Protein AF-A0A2U9IDM3-F1 (afdb_monomer_lite)

Foldseek 3Di:
DQDPVNVVVVVVVVVLVVVLVVQCPDPDLVSPLVSLVVLLVVLVVCLVVDDPVVNVVSVVSNVVSVVSNVVSVVVVVVVVVVVVVVVVVVVVVVVVVVVVVVVVD

Radius of gyration: 24.59 Å; chains: 1; bounding box: 56×17×78 Å

Organism: NCBI:txid41673

pLDDT: mean 91.15, std 12.1, range [39.53, 98.62]

Secondary structure (DSSP, 8-state):
---HHHHHHHHHHHHHHHHHHHHHTSS-HHHHHHHHHHHHHHHHHHGGGS-HHHHHHHHHHHHHHHHHHHHHHHHHHHHHHHHHHHHHHHHHHHHHHHHHHTTT-

Structure (mmCIF, N/CA/C/O backbone):
data_AF-A0A2U9IDM3-F1
#
_entry.id   AF-A0A2U9IDM3-F1
#
loop_
_atom_site.group_PDB
_atom_site.id
_atom_site.type_symbol
_atom_site.label_atom_id
_atom_site.label_alt_id
_atom_site.label_comp_id
_atom_site.label_asym_id
_atom_site.label_entity_id
_atom_site.label_seq_id
_atom_site.pdbx_PDB_ins_code
_atom_site.Cartn_x
_atom_site.Cartn_y
_atom_site.Cartn_z
_atom_site.occupancy
_atom_site.B_iso_or_equiv
_atom_site.auth_seq_id
_atom_site.auth_comp_id
_atom_site.auth_asym_id
_atom_site.auth_atom_id
_atom_site.pdbx_PDB_model_num
ATOM 1 N N . MET A 1 1 ? 18.864 2.064 -35.956 1.00 39.53 1 MET A N 1
ATOM 2 C CA . MET A 1 1 ? 17.662 1.864 -36.792 1.00 39.53 1 MET A CA 1
ATOM 3 C C . MET A 1 1 ? 16.554 1.459 -35.835 1.00 39.53 1 MET A C 1
ATOM 5 O O . MET A 1 1 ? 16.707 0.434 -35.191 1.00 39.53 1 MET A O 1
ATOM 9 N N . ILE A 1 2 ? 15.555 2.316 -35.620 1.00 47.22 2 ILE A N 1
ATOM 10 C CA . ILE A 1 2 ? 14.435 2.034 -34.706 1.00 47.22 2 ILE A CA 1
ATOM 11 C C . ILE A 1 2 ? 13.541 1.003 -35.401 1.00 47.22 2 ILE A C 1
ATOM 13 O O . ILE A 1 2 ? 13.133 1.240 -36.539 1.00 47.22 2 ILE A O 1
ATOM 17 N N . THR A 1 3 ? 13.281 -0.144 -34.774 1.00 57.16 3 THR A N 1
ATOM 18 C CA . THR A 1 3 ? 12.421 -1.178 -35.366 1.00 57.16 3 THR A CA 1
ATOM 19 C C . THR A 1 3 ? 10.952 -0.936 -35.012 1.00 57.16 3 THR A C 1
ATOM 21 O O . THR A 1 3 ? 10.639 -0.293 -34.012 1.00 57.16 3 THR A O 1
ATOM 24 N N . LEU A 1 4 ? 10.017 -1.455 -35.818 1.00 45.59 4 LEU A N 1
ATOM 25 C CA . LEU A 1 4 ? 8.577 -1.379 -35.527 1.00 45.59 4 LEU A CA 1
ATOM 26 C C . LEU A 1 4 ? 8.242 -1.988 -34.151 1.00 45.59 4 LEU A C 1
ATOM 28 O O . LEU A 1 4 ? 7.392 -1.458 -33.442 1.00 45.59 4 LEU A O 1
ATOM 32 N N . ASN A 1 5 ? 8.966 -3.038 -33.742 1.00 61.28 5 ASN A N 1
ATOM 33 C CA . ASN A 1 5 ? 8.863 -3.621 -32.402 1.00 61.28 5 ASN A CA 1
ATOM 34 C C . ASN A 1 5 ? 9.248 -2.629 -31.298 1.00 61.28 5 ASN A C 1
ATOM 36 O O . ASN A 1 5 ? 8.580 -2.591 -30.269 1.00 61.28 5 ASN A O 1
ATOM 40 N N . ASP A 1 6 ? 10.276 -1.804 -31.511 1.00 61.56 6 ASP A N 1
ATOM 41 C CA . ASP A 1 6 ? 10.679 -0.774 -30.547 1.00 61.56 6 ASP A CA 1
ATOM 42 C C . ASP A 1 6 ? 9.616 0.327 -30.438 1.00 61.56 6 ASP A C 1
ATOM 44 O O . ASP A 1 6 ? 9.293 0.769 -29.339 1.00 61.56 6 ASP A O 1
ATOM 48 N N . ILE A 1 7 ? 9.018 0.734 -31.565 1.00 58.16 7 ILE A N 1
ATOM 49 C CA . ILE A 1 7 ? 7.933 1.732 -31.596 1.00 58.16 7 ILE A CA 1
ATOM 50 C C . ILE A 1 7 ? 6.694 1.204 -30.863 1.00 58.16 7 ILE A C 1
ATOM 52 O O . ILE A 1 7 ? 6.119 1.913 -30.034 1.00 58.16 7 ILE A O 1
ATOM 56 N N . ILE A 1 8 ? 6.314 -0.050 -31.126 1.00 58.25 8 ILE A N 1
ATOM 57 C CA . ILE A 1 8 ? 5.205 -0.723 -30.445 1.00 58.25 8 ILE A CA 1
ATOM 58 C C . ILE A 1 8 ? 5.497 -0.813 -28.937 1.00 58.25 8 ILE A C 1
ATOM 60 O O . ILE A 1 8 ? 4.653 -0.407 -28.140 1.00 58.25 8 ILE A O 1
ATOM 64 N N . ASN A 1 9 ? 6.711 -1.199 -28.527 1.00 74.38 9 ASN A N 1
ATOM 65 C CA . ASN A 1 9 ? 7.109 -1.231 -27.113 1.00 74.38 9 ASN A CA 1
ATOM 66 C C . ASN A 1 9 ? 7.019 0.143 -26.437 1.00 74.38 9 ASN A C 1
ATOM 68 O O . ASN A 1 9 ? 6.472 0.262 -25.343 1.00 74.38 9 ASN A O 1
ATOM 72 N N . VAL A 1 10 ? 7.516 1.199 -27.085 1.00 83.94 10 VAL A N 1
ATOM 73 C CA . VAL A 1 10 ? 7.486 2.556 -26.520 1.00 83.94 10 VAL A CA 1
ATOM 74 C C . VAL A 1 10 ? 6.050 3.060 -26.364 1.00 83.94 10 VAL A C 1
ATOM 76 O O . VAL A 1 10 ? 5.732 3.674 -25.345 1.00 83.94 10 VAL A O 1
ATOM 79 N N . SER A 1 11 ? 5.171 2.785 -27.334 1.00 84.56 11 SER A N 1
ATOM 80 C CA . SER A 1 11 ? 3.756 3.168 -27.244 1.00 84.56 11 SER A CA 1
ATOM 81 C C . SER A 1 11 ? 3.030 2.462 -26.095 1.00 84.56 11 SER A C 1
ATOM 83 O O . SER A 1 11 ? 2.345 3.125 -25.320 1.00 84.56 11 SER A O 1
ATOM 85 N N . ILE A 1 12 ? 3.276 1.161 -25.905 1.00 87.31 12 ILE A N 1
ATOM 86 C CA . ILE A 1 12 ? 2.697 0.367 -24.812 1.00 87.31 12 ILE A CA 1
ATOM 87 C C . ILE A 1 12 ? 3.193 0.871 -23.453 1.00 87.31 12 ILE A C 1
ATOM 89 O O . ILE A 1 12 ? 2.408 1.027 -22.517 1.00 87.31 12 ILE A O 1
ATOM 93 N N . VAL A 1 13 ? 4.496 1.155 -23.334 1.00 90.44 13 VAL A N 1
ATOM 94 C CA . VAL A 1 13 ? 5.070 1.701 -22.097 1.00 90.44 13 VAL A CA 1
ATOM 95 C C . VAL A 1 13 ? 4.436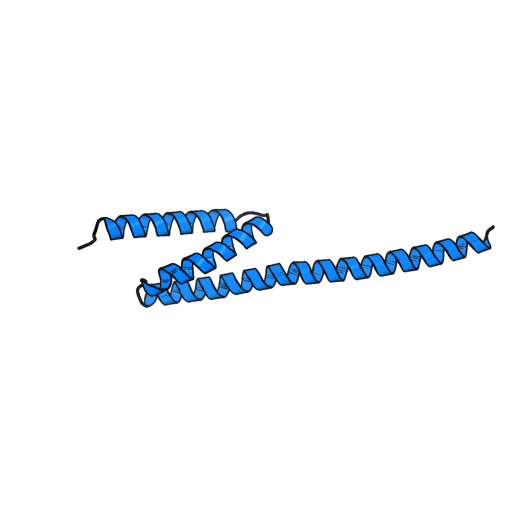 3.048 -21.770 1.00 90.44 13 VAL A C 1
ATOM 97 O O . VAL A 1 13 ? 4.033 3.267 -20.629 1.00 90.44 13 VAL A O 1
ATOM 100 N N . ARG A 1 14 ? 4.299 3.936 -22.760 1.00 93.38 14 ARG A N 1
ATOM 101 C CA . ARG A 1 14 ? 3.656 5.241 -22.574 1.00 93.38 14 ARG A CA 1
ATOM 102 C C . ARG A 1 14 ? 2.209 5.097 -22.108 1.00 93.38 14 ARG A C 1
ATOM 104 O O . ARG A 1 14 ? 1.858 5.691 -21.094 1.00 93.38 14 ARG A O 1
ATOM 111 N N . GLU A 1 15 ? 1.410 4.284 -22.791 1.00 94.38 15 GLU A N 1
ATOM 112 C CA . GLU A 1 15 ? 0.003 4.057 -22.440 1.00 94.38 15 GLU A CA 1
ATOM 113 C C . GLU A 1 15 ? -0.142 3.525 -21.006 1.00 94.38 15 GLU A C 1
ATOM 115 O O . GLU A 1 15 ? -0.982 3.994 -20.236 1.00 94.38 15 GLU A O 1
ATOM 120 N N . LYS A 1 16 ? 0.733 2.598 -20.594 1.00 94.19 16 LYS A N 1
ATOM 121 C CA . LYS A 1 16 ? 0.778 2.105 -19.212 1.00 94.19 16 LYS A CA 1
ATOM 122 C C . LYS A 1 16 ? 1.090 3.213 -18.210 1.00 94.19 16 LYS A C 1
ATOM 124 O O . LYS A 1 16 ? 0.429 3.300 -17.177 1.00 94.19 16 LYS A O 1
ATOM 129 N N . TYR A 1 17 ? 2.061 4.071 -18.505 1.00 94.69 17 TYR A N 1
ATOM 130 C CA . TYR A 1 17 ? 2.394 5.203 -17.642 1.00 94.69 17 TYR A CA 1
ATOM 131 C C . TYR A 1 17 ? 1.250 6.216 -17.528 1.00 94.69 17 TYR A C 1
ATOM 133 O O . TYR A 1 17 ? 0.926 6.627 -16.415 1.00 94.69 17 TYR A O 1
ATOM 141 N N . GLU A 1 18 ? 0.597 6.559 -18.638 1.00 96.00 18 GLU A N 1
ATOM 142 C CA . GLU A 1 18 ? -0.582 7.434 -18.652 1.00 96.00 18 GLU A CA 1
ATOM 143 C C . GLU A 1 18 ? -1.744 6.822 -17.856 1.00 96.00 18 GLU A C 1
ATOM 145 O O . GLU A 1 18 ? -2.407 7.505 -17.069 1.00 96.00 18 GLU A O 1
ATOM 150 N N . PHE A 1 19 ? -1.957 5.509 -17.985 1.00 95.81 19 PHE A N 1
ATOM 151 C CA . PHE A 1 19 ? -2.916 4.779 -17.163 1.00 95.81 19 PHE A CA 1
ATOM 152 C C . PHE A 1 19 ? -2.596 4.930 -15.669 1.00 95.81 19 PHE A C 1
ATOM 154 O O . PHE A 1 19 ? -3.468 5.341 -14.900 1.00 95.81 19 PHE A O 1
ATOM 161 N N . TYR A 1 20 ? -1.359 4.654 -15.241 1.00 96.38 20 TYR A N 1
ATOM 162 C CA . TYR A 1 20 ? -0.980 4.778 -13.830 1.00 96.38 20 TYR A CA 1
ATOM 163 C C . TYR A 1 20 ? -1.107 6.212 -13.317 1.00 96.38 20 TYR A C 1
ATOM 165 O O . TYR A 1 20 ? -1.592 6.416 -12.205 1.00 96.38 20 TYR A O 1
ATOM 173 N N . GLU A 1 21 ? -0.731 7.206 -14.120 1.00 95.50 21 GLU A N 1
ATOM 174 C CA . GLU A 1 21 ? -0.873 8.616 -13.766 1.00 95.50 21 GLU A CA 1
ATOM 175 C C . GLU A 1 21 ? -2.337 8.977 -13.474 1.00 95.50 21 GLU A C 1
ATOM 177 O O . GLU A 1 21 ? -2.635 9.611 -12.456 1.00 95.50 21 GLU A O 1
ATOM 182 N N . ASN A 1 22 ? -3.262 8.515 -14.317 1.00 95.06 22 ASN A N 1
ATOM 183 C CA . ASN A 1 22 ? -4.694 8.721 -14.118 1.00 95.06 22 ASN A CA 1
ATOM 184 C C . ASN A 1 22 ? -5.214 8.011 -12.859 1.00 95.06 22 ASN A C 1
ATOM 186 O O . ASN A 1 22 ? -5.980 8.598 -12.092 1.00 95.06 22 ASN A O 1
ATOM 190 N N . GLN A 1 23 ? -4.773 6.777 -12.597 1.00 94.56 23 GLN A N 1
ATOM 191 C CA . GLN A 1 23 ? -5.208 6.023 -11.416 1.00 94.56 23 GLN A CA 1
ATOM 192 C C . GLN A 1 23 ? -4.665 6.596 -10.097 1.00 94.56 23 GLN A C 1
ATOM 194 O O . GLN A 1 23 ? -5.354 6.573 -9.080 1.00 94.56 23 GLN A O 1
ATOM 199 N N . ILE A 1 24 ? -3.441 7.130 -10.079 1.00 93.19 24 ILE A N 1
ATOM 200 C CA . ILE A 1 24 ? -2.829 7.678 -8.854 1.00 93.19 24 ILE A CA 1
ATOM 201 C C . ILE A 1 24 ? -3.473 9.015 -8.453 1.00 93.19 24 ILE A C 1
ATOM 203 O O . ILE A 1 24 ? -3.490 9.361 -7.273 1.00 93.19 24 ILE A O 1
ATOM 207 N N . LYS A 1 25 ? -4.058 9.746 -9.409 1.00 92.44 25 LYS A N 1
ATOM 208 C CA . LYS A 1 25 ? -4.821 10.982 -9.157 1.00 92.44 25 LYS A CA 1
ATOM 209 C C . LYS A 1 25 ? -6.212 10.732 -8.550 1.00 92.44 25 LYS A C 1
ATOM 211 O O . LYS A 1 25 ? -6.887 11.689 -8.167 1.00 92.44 25 LYS A O 1
ATOM 216 N N . HIS A 1 26 ? -6.664 9.481 -8.454 1.00 90.38 26 HIS A N 1
ATOM 217 C CA . HIS A 1 26 ? -7.968 9.155 -7.876 1.00 90.38 26 HIS A CA 1
ATOM 218 C C . HIS A 1 26 ? -8.010 9.424 -6.364 1.00 90.38 26 HIS A C 1
ATOM 220 O O . HIS A 1 26 ? -7.013 9.295 -5.665 1.00 90.38 26 HIS A O 1
ATOM 226 N N . LYS A 1 27 ? -9.189 9.752 -5.818 1.00 84.94 27 LYS A N 1
ATOM 227 C CA . LYS A 1 27 ? -9.361 9.942 -4.360 1.00 84.94 27 LYS A CA 1
ATOM 228 C C . LYS A 1 27 ? -9.452 8.627 -3.580 1.00 84.94 27 LYS A C 1
ATOM 230 O O . LYS A 1 27 ? -9.268 8.623 -2.363 1.00 84.94 27 LYS A O 1
ATOM 235 N N . ASP A 1 28 ? -9.779 7.528 -4.259 1.00 93.88 28 ASP A N 1
ATOM 236 C CA . ASP A 1 28 ? -9.955 6.232 -3.613 1.00 93.88 28 ASP A CA 1
ATOM 237 C C . ASP A 1 28 ? -8.612 5.531 -3.380 1.00 93.88 28 ASP A C 1
ATOM 239 O O . ASP A 1 28 ? -7.829 5.298 -4.300 1.00 93.88 28 ASP A O 1
ATOM 243 N N . VAL A 1 29 ? -8.357 5.158 -2.126 1.00 93.12 29 VAL A N 1
ATOM 244 C CA . VAL A 1 29 ? -7.072 4.575 -1.724 1.00 93.12 29 VAL A CA 1
ATOM 245 C C . VAL A 1 29 ? -6.927 3.125 -2.184 1.00 93.12 29 VAL A C 1
ATOM 247 O O . VAL A 1 29 ? -5.799 2.674 -2.364 1.00 93.12 29 VAL A O 1
ATOM 250 N N . SER A 1 30 ? -8.025 2.397 -2.404 1.00 92.69 30 SER A N 1
ATOM 251 C CA . SER A 1 30 ? -7.975 1.029 -2.936 1.00 92.69 30 SER A CA 1
ATOM 252 C C . SER A 1 30 ? -7.561 1.027 -4.409 1.00 92.69 30 SER A C 1
ATOM 254 O O . SER A 1 30 ? -6.687 0.251 -4.813 1.00 92.69 30 SER A O 1
ATOM 256 N N . THR A 1 31 ? -8.111 1.962 -5.187 1.00 94.44 31 THR A N 1
ATOM 257 C CA . THR A 1 31 ? -7.713 2.236 -6.572 1.00 94.44 31 THR A CA 1
ATOM 258 C C . THR A 1 31 ? -6.241 2.631 -6.648 1.00 94.44 31 THR A C 1
ATOM 260 O O . THR A 1 31 ? -5.474 1.974 -7.354 1.00 94.44 31 THR A O 1
ATOM 263 N N . ILE A 1 32 ? -5.809 3.624 -5.856 1.00 95.56 32 ILE A N 1
ATOM 264 C CA . ILE A 1 32 ? -4.397 4.040 -5.811 1.00 95.56 32 ILE A CA 1
ATOM 265 C C . ILE A 1 32 ? -3.500 2.853 -5.435 1.00 95.56 32 ILE A C 1
ATOM 267 O O . ILE A 1 32 ? -2.484 2.612 -6.082 1.00 95.56 32 ILE A O 1
ATOM 271 N N . TYR A 1 33 ? -3.865 2.085 -4.404 1.00 95.94 33 TYR A N 1
ATOM 272 C CA . TYR A 1 33 ? -3.087 0.930 -3.954 1.00 95.94 33 TYR A CA 1
ATOM 273 C C . TYR A 1 33 ? -2.883 -0.100 -5.066 1.00 95.94 33 TYR A C 1
ATOM 275 O O . TYR A 1 33 ? -1.765 -0.576 -5.275 1.00 95.94 33 TYR A O 1
ATOM 283 N N . SER A 1 34 ? -3.960 -0.432 -5.776 1.00 95.75 34 SER A N 1
ATOM 284 C CA . SER A 1 34 ? -3.940 -1.419 -6.855 1.00 95.75 34 SER A CA 1
ATOM 285 C C . SER A 1 34 ? -3.074 -0.943 -8.020 1.00 95.75 34 SER A C 1
ATOM 287 O O . SER A 1 34 ? -2.214 -1.692 -8.478 1.00 95.75 34 SER A O 1
ATOM 289 N N . ALA A 1 35 ? -3.216 0.324 -8.420 1.00 97.00 35 ALA A N 1
ATOM 290 C CA . ALA A 1 35 ? -2.410 0.926 -9.478 1.00 97.00 35 ALA A CA 1
ATOM 291 C C . ALA A 1 35 ? -0.917 0.991 -9.124 1.00 97.00 35 ALA A C 1
ATOM 293 O O . ALA A 1 35 ? -0.075 0.618 -9.932 1.00 97.00 35 ALA A O 1
ATOM 294 N N . ILE A 1 36 ? -0.573 1.393 -7.896 1.00 97.44 36 ILE A N 1
ATOM 295 C CA . ILE A 1 36 ? 0.821 1.439 -7.433 1.00 97.44 36 ILE A CA 1
ATOM 296 C C . ILE A 1 36 ? 1.428 0.031 -7.364 1.00 97.44 36 ILE A C 1
ATOM 298 O O . ILE A 1 36 ? 2.601 -0.154 -7.687 1.00 97.44 36 ILE A O 1
ATOM 302 N N . LYS A 1 37 ? 0.650 -0.978 -6.950 1.00 97.31 37 LYS A N 1
ATOM 303 C CA . LYS A 1 37 ? 1.108 -2.373 -6.928 1.00 97.31 37 LYS A CA 1
ATOM 304 C C . LYS A 1 37 ? 1.403 -2.886 -8.337 1.00 97.31 37 LYS A C 1
ATOM 306 O O . LYS A 1 37 ? 2.432 -3.531 -8.522 1.00 97.31 37 LYS A O 1
ATOM 311 N N . ASP A 1 38 ? 0.528 -2.589 -9.294 1.00 97.25 38 ASP A N 1
ATOM 312 C CA . ASP A 1 38 ? 0.717 -2.962 -10.697 1.00 97.25 38 ASP A CA 1
ATOM 313 C C . ASP A 1 38 ? 1.923 -2.236 -11.315 1.00 97.25 38 ASP A C 1
ATOM 315 O O . ASP A 1 38 ? 2.795 -2.881 -11.890 1.00 97.25 38 ASP A O 1
ATOM 319 N N . LEU A 1 39 ? 2.072 -0.930 -11.056 1.00 96.88 39 LEU A N 1
ATOM 320 C CA . LEU A 1 39 ? 3.238 -0.141 -11.470 1.00 96.88 39 LEU A CA 1
ATOM 321 C C . LEU A 1 39 ? 4.561 -0.744 -10.969 1.00 96.88 39 LEU A C 1
ATOM 323 O O . LEU A 1 39 ? 5.532 -0.809 -11.716 1.00 96.88 39 LEU A O 1
ATOM 327 N N . VAL A 1 40 ? 4.627 -1.216 -9.717 1.00 97.25 40 VAL A N 1
ATOM 328 C CA . VAL A 1 40 ? 5.837 -1.881 -9.193 1.00 97.25 40 VAL A CA 1
ATOM 329 C C . VAL A 1 40 ? 6.168 -3.151 -9.975 1.00 97.25 40 VAL A C 1
ATOM 331 O O . VAL A 1 40 ? 7.347 -3.418 -10.2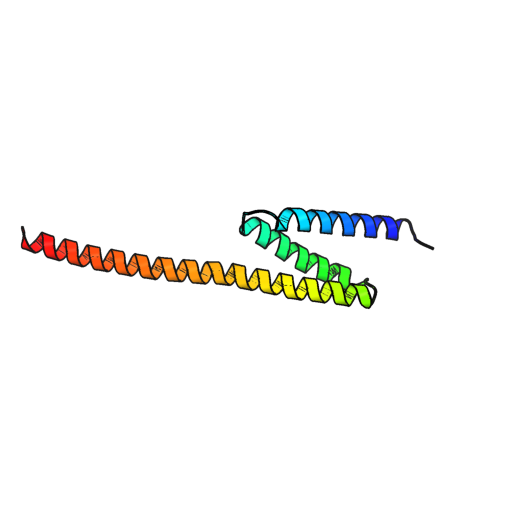11 1.00 97.25 40 VAL A O 1
ATOM 334 N N . SER A 1 41 ? 5.165 -3.952 -10.339 1.00 96.00 41 SER A N 1
ATOM 335 C CA . SER A 1 41 ? 5.369 -5.152 -11.159 1.00 96.00 41 SER A CA 1
ATOM 336 C C . SER A 1 41 ? 5.865 -4.771 -12.551 1.00 96.00 41 SER A C 1
ATOM 338 O O . SER A 1 41 ? 6.909 -5.259 -12.973 1.00 96.00 41 SER A O 1
ATOM 340 N N . PHE A 1 42 ? 5.204 -3.805 -13.187 1.00 94.88 42 PHE A N 1
ATOM 341 C CA . PHE A 1 42 ? 5.569 -3.309 -14.508 1.00 94.88 42 PHE A CA 1
ATOM 342 C C . PHE A 1 42 ? 7.005 -2.769 -14.557 1.00 94.88 42 PHE A C 1
ATOM 344 O O . PHE A 1 42 ? 7.796 -3.176 -15.405 1.00 94.88 42 PHE A O 1
ATOM 351 N N . ILE A 1 43 ? 7.403 -1.932 -13.591 1.00 94.62 43 ILE A N 1
ATOM 352 C CA . ILE A 1 43 ? 8.778 -1.418 -13.493 1.00 94.62 43 ILE A CA 1
ATOM 353 C C . ILE A 1 43 ? 9.797 -2.562 -13.404 1.00 94.62 43 ILE A C 1
ATOM 355 O O . ILE A 1 43 ? 10.865 -2.494 -14.014 1.00 94.62 43 ILE A O 1
ATOM 359 N N . LYS A 1 44 ? 9.496 -3.624 -12.645 1.00 91.94 44 LYS A N 1
ATOM 360 C CA . LYS A 1 44 ? 10.405 -4.772 -12.520 1.00 91.94 44 LYS A CA 1
ATOM 361 C C . LYS A 1 44 ? 10.578 -5.529 -13.830 1.00 91.94 44 LYS A C 1
ATOM 363 O O . LYS A 1 44 ? 11.671 -6.045 -14.047 1.00 91.94 44 LYS A O 1
ATOM 368 N N . GLU A 1 45 ? 9.540 -5.590 -14.656 1.00 90.62 45 GLU A N 1
ATOM 369 C CA . GLU A 1 45 ? 9.574 -6.233 -15.970 1.00 90.62 45 GLU A CA 1
ATOM 370 C C . GLU A 1 45 ? 10.415 -5.421 -16.959 1.00 90.62 45 GLU A C 1
ATOM 372 O O . GLU A 1 45 ? 11.269 -5.983 -17.641 1.00 90.62 45 GLU A O 1
ATOM 377 N N . ILE A 1 46 ? 10.247 -4.094 -16.993 1.00 89.88 46 ILE A N 1
ATOM 378 C CA . ILE A 1 46 ? 10.891 -3.257 -18.018 1.00 89.88 46 ILE A CA 1
ATOM 379 C C . ILE A 1 46 ? 12.312 -2.802 -17.661 1.00 89.88 46 ILE A C 1
ATOM 381 O O . ILE A 1 46 ? 13.110 -2.526 -18.556 1.00 89.88 46 ILE A O 1
ATOM 385 N N . LYS A 1 47 ? 12.678 -2.738 -16.372 1.00 85.00 47 LYS A N 1
ATOM 386 C CA . LYS A 1 47 ? 13.975 -2.170 -15.949 1.00 85.00 47 LYS A CA 1
ATOM 387 C C . LYS A 1 47 ? 15.200 -2.916 -16.478 1.00 85.00 47 LYS A C 1
ATOM 389 O O . LYS A 1 47 ? 16.266 -2.317 -16.548 1.00 85.00 47 LYS A O 1
ATOM 394 N N . GLY A 1 48 ? 15.065 -4.201 -16.818 1.00 83.56 48 GLY A N 1
ATOM 395 C CA . GLY A 1 48 ? 16.150 -5.005 -17.392 1.00 83.56 48 GLY A CA 1
ATOM 396 C C . GLY A 1 48 ? 16.494 -4.638 -18.838 1.00 83.56 48 GLY A C 1
ATOM 397 O O . GLY A 1 48 ? 17.574 -4.975 -19.306 1.00 83.56 48 GLY A O 1
ATOM 398 N N . TYR A 1 49 ? 15.595 -3.923 -19.516 1.00 85.56 49 TYR A N 1
ATOM 399 C CA . TYR A 1 49 ? 15.729 -3.512 -20.915 1.00 85.56 49 TYR A CA 1
ATOM 400 C C . TYR A 1 49 ? 16.015 -2.008 -21.062 1.00 85.56 49 TYR A C 1
ATOM 402 O O . TYR A 1 49 ? 16.150 -1.504 -22.173 1.00 85.56 49 TYR A O 1
ATOM 410 N N . ALA A 1 50 ? 16.076 -1.279 -19.945 1.00 85.06 50 ALA A N 1
ATOM 411 C CA . ALA A 1 50 ? 16.265 0.164 -19.916 1.00 85.06 50 ALA A CA 1
ATOM 412 C C . ALA A 1 50 ? 17.749 0.552 -20.030 1.00 85.06 50 ALA A C 1
ATOM 414 O O . ALA A 1 50 ? 18.630 -0.164 -19.553 1.00 85.06 50 ALA A O 1
ATOM 415 N N . SER A 1 51 ? 18.019 1.731 -20.604 1.00 88.88 51 SER A N 1
ATOM 416 C CA . SER A 1 51 ? 19.336 2.370 -20.498 1.00 88.88 51 SER A CA 1
ATOM 417 C C . SER A 1 51 ? 19.691 2.639 -19.032 1.00 88.88 51 SER A C 1
ATOM 419 O O . SER A 1 51 ? 18.808 2.700 -18.176 1.00 88.88 51 SER A O 1
ATOM 421 N N . GLU A 1 52 ? 20.974 2.835 -18.728 1.00 88.06 52 GLU A N 1
ATOM 422 C CA . GLU A 1 52 ? 21.431 3.079 -17.353 1.00 88.06 52 GLU A CA 1
ATOM 423 C C . GLU A 1 52 ? 20.729 4.285 -16.703 1.00 88.06 52 GLU A C 1
ATOM 425 O O . GLU A 1 52 ? 20.230 4.185 -15.581 1.00 88.06 52 GLU A O 1
ATOM 430 N N . GLU A 1 53 ? 20.596 5.389 -17.441 1.00 90.50 53 GLU A N 1
ATOM 431 C CA . GLU A 1 53 ? 19.893 6.594 -16.989 1.00 90.50 53 GLU A CA 1
ATOM 432 C C . GLU A 1 53 ? 18.410 6.319 -16.689 1.00 90.50 53 GLU A C 1
ATOM 434 O O . GLU A 1 53 ? 17.904 6.659 -15.615 1.00 90.50 53 GLU A O 1
ATOM 439 N N . LEU A 1 54 ? 17.713 5.622 -17.592 1.00 89.62 54 LEU A N 1
ATOM 440 C CA . LEU A 1 54 ? 16.307 5.274 -17.398 1.00 89.62 54 LEU A CA 1
ATOM 441 C C . LEU A 1 54 ? 16.130 4.267 -16.252 1.00 89.62 54 LEU A C 1
ATOM 443 O O . LEU A 1 54 ? 15.183 4.367 -15.474 1.00 89.62 54 LEU A O 1
ATOM 447 N N . ALA A 1 55 ? 17.061 3.328 -16.091 1.00 89.00 55 ALA A N 1
ATOM 448 C CA . ALA A 1 55 ? 17.049 2.361 -15.003 1.00 89.00 55 ALA A CA 1
ATOM 449 C C . ALA A 1 55 ? 17.174 3.036 -13.627 1.00 89.00 55 ALA A C 1
ATOM 451 O O . ALA A 1 55 ? 16.558 2.569 -12.665 1.00 89.00 55 ALA A O 1
ATOM 452 N N . ILE A 1 56 ? 17.922 4.139 -13.512 1.00 94.25 56 ILE A N 1
ATOM 453 C CA . ILE A 1 56 ? 17.994 4.944 -12.280 1.00 94.25 56 ILE A CA 1
ATOM 454 C C . ILE A 1 56 ? 16.625 5.558 -11.966 1.00 94.25 56 ILE A C 1
ATOM 456 O O . ILE A 1 56 ? 16.127 5.409 -10.847 1.00 94.25 56 ILE A O 1
ATOM 460 N N . ILE A 1 57 ? 15.978 6.171 -12.960 1.00 95.44 57 ILE A N 1
ATOM 461 C CA . ILE A 1 57 ? 14.639 6.760 -12.811 1.00 95.44 57 ILE A CA 1
ATOM 462 C C . ILE A 1 57 ? 13.620 5.687 -12.392 1.00 95.44 57 ILE A C 1
ATOM 464 O O . ILE A 1 57 ? 12.854 5.882 -11.448 1.00 95.44 57 ILE A O 1
ATOM 468 N N . LEU A 1 58 ? 13.646 4.520 -13.040 1.00 94.94 58 LEU A N 1
ATOM 469 C CA . LEU A 1 58 ? 12.776 3.386 -12.721 1.00 94.94 58 LEU A CA 1
ATOM 470 C C . LEU A 1 58 ? 12.995 2.863 -11.293 1.00 94.94 58 LEU A C 1
ATOM 472 O O . LEU A 1 58 ? 12.028 2.580 -10.584 1.00 94.94 58 LEU A O 1
ATOM 476 N N . LYS A 1 59 ? 14.247 2.771 -10.829 1.00 95.56 59 LYS A N 1
ATOM 477 C CA . LYS A 1 59 ? 14.561 2.372 -9.445 1.00 95.56 59 LYS A CA 1
ATOM 478 C C . LYS A 1 59 ? 13.994 3.357 -8.427 1.00 95.56 59 LYS A C 1
ATOM 480 O O . LYS A 1 59 ? 13.457 2.932 -7.402 1.00 95.56 59 LYS A O 1
ATOM 485 N N . GLU A 1 60 ? 14.085 4.652 -8.706 1.00 97.62 60 GLU A N 1
ATOM 486 C CA . GLU A 1 60 ? 13.527 5.691 -7.842 1.00 97.62 60 GLU A CA 1
ATOM 487 C C . GLU A 1 60 ? 11.999 5.631 -7.778 1.00 97.62 60 GLU A C 1
ATOM 489 O O . GLU A 1 60 ? 11.419 5.668 -6.687 1.00 97.62 60 GLU A O 1
ATOM 494 N N . GLN A 1 61 ? 11.341 5.417 -8.918 1.00 97.12 61 GLN A N 1
ATOM 495 C CA . GLN A 1 61 ? 9.901 5.169 -8.957 1.00 97.12 61 GLN A CA 1
ATOM 496 C C . GLN A 1 61 ? 9.520 3.909 -8.164 1.00 97.12 61 GLN A C 1
ATOM 498 O O . GLN A 1 61 ? 8.612 3.961 -7.334 1.00 97.12 61 GLN A O 1
ATOM 503 N N . GLU A 1 62 ? 10.248 2.796 -8.336 1.00 97.44 62 GLU A N 1
ATOM 504 C CA . GLU A 1 62 ? 10.028 1.551 -7.582 1.00 97.44 62 GLU A CA 1
ATOM 505 C C . GLU A 1 62 ? 10.164 1.789 -6.065 1.00 97.44 62 GLU A C 1
ATOM 507 O O . GLU A 1 62 ? 9.354 1.297 -5.271 1.00 97.44 62 GLU A O 1
ATOM 512 N N . ARG A 1 63 ? 11.169 2.571 -5.646 1.00 98.12 63 ARG A N 1
ATOM 513 C CA . ARG A 1 63 ? 11.414 2.937 -4.243 1.00 98.12 63 ARG A CA 1
ATOM 514 C C . ARG A 1 63 ? 10.246 3.727 -3.655 1.00 98.12 63 ARG A C 1
ATOM 516 O O . ARG A 1 63 ? 9.767 3.390 -2.569 1.00 98.12 63 ARG A O 1
ATOM 523 N N . ILE A 1 64 ? 9.777 4.758 -4.356 1.00 98.12 64 ILE A N 1
ATOM 524 C CA . ILE A 1 64 ? 8.652 5.594 -3.915 1.00 98.12 64 ILE A CA 1
ATOM 525 C C . ILE A 1 64 ? 7.359 4.770 -3.867 1.00 98.12 64 ILE A C 1
ATOM 527 O O . ILE A 1 64 ? 6.665 4.776 -2.851 1.00 98.12 64 ILE A O 1
ATOM 531 N N . ALA A 1 65 ? 7.074 3.992 -4.909 1.00 97.75 65 ALA A N 1
ATOM 532 C CA . ALA A 1 65 ? 5.887 3.148 -4.998 1.00 97.75 65 ALA A CA 1
ATOM 533 C C . ALA A 1 65 ? 5.803 2.128 -3.845 1.00 97.75 65 ALA A C 1
ATOM 535 O O . ALA A 1 65 ? 4.763 1.987 -3.195 1.00 97.75 65 ALA A O 1
ATOM 536 N N . LYS A 1 66 ? 6.922 1.475 -3.499 1.00 97.94 66 LYS A N 1
ATOM 537 C CA . LYS A 1 66 ? 6.993 0.583 -2.328 1.00 97.94 66 LYS A CA 1
ATOM 538 C C . LYS A 1 66 ? 6.712 1.314 -1.017 1.00 97.94 66 LYS A C 1
ATOM 540 O O . LYS A 1 66 ? 6.014 0.771 -0.162 1.00 97.94 66 LYS A O 1
ATOM 545 N N . ARG A 1 67 ? 7.216 2.542 -0.850 1.00 98.19 67 ARG A N 1
ATOM 546 C CA . ARG A 1 67 ? 6.920 3.363 0.338 1.00 98.19 67 ARG A CA 1
ATOM 547 C C . ARG A 1 67 ? 5.430 3.692 0.425 1.00 98.19 67 ARG A C 1
ATOM 549 O O . ARG A 1 67 ? 4.860 3.540 1.502 1.00 98.19 67 ARG A O 1
ATOM 556 N N . ILE A 1 68 ? 4.793 4.058 -0.688 1.00 96.75 68 ILE A N 1
ATOM 557 C CA . ILE A 1 68 ? 3.344 4.314 -0.749 1.00 96.75 68 ILE A CA 1
ATOM 558 C C . ILE A 1 68 ? 2.558 3.073 -0.299 1.00 96.75 68 ILE A C 1
ATOM 560 O O . ILE A 1 68 ? 1.708 3.171 0.585 1.00 96.75 68 ILE A O 1
ATOM 564 N N . ILE A 1 69 ? 2.889 1.892 -0.832 1.00 96.88 69 ILE A N 1
ATOM 565 C CA . ILE A 1 69 ? 2.276 0.611 -0.433 1.00 96.88 69 ILE A CA 1
ATOM 566 C C . ILE A 1 69 ? 2.391 0.380 1.078 1.00 96.88 69 ILE A C 1
ATOM 568 O O . ILE A 1 69 ? 1.410 0.004 1.723 1.00 96.88 69 ILE A O 1
ATOM 572 N N . THR A 1 70 ? 3.575 0.604 1.650 1.00 97.31 70 THR A N 1
ATOM 573 C CA . THR A 1 70 ? 3.813 0.437 3.089 1.00 97.31 70 THR A CA 1
ATOM 574 C C . THR A 1 70 ? 2.962 1.395 3.917 1.00 97.31 70 THR A C 1
ATOM 576 O O . THR A 1 70 ? 2.325 0.962 4.876 1.00 97.31 70 THR A O 1
ATOM 579 N N . VAL A 1 71 ? 2.885 2.669 3.526 1.00 97.00 71 VAL A N 1
ATOM 580 C CA . VAL A 1 71 ? 2.064 3.674 4.220 1.00 97.00 71 VAL A CA 1
ATOM 581 C C . VAL A 1 71 ? 0.579 3.302 4.171 1.00 97.00 71 VAL A C 1
ATOM 583 O O . VAL A 1 71 ? -0.094 3.342 5.199 1.00 97.00 71 VAL A O 1
ATOM 586 N N . ILE A 1 72 ? 0.069 2.864 3.015 1.00 95.44 72 ILE A N 1
ATOM 587 C CA . ILE A 1 72 ? -1.329 2.423 2.877 1.00 95.44 72 ILE A CA 1
ATOM 588 C C . ILE A 1 72 ? -1.616 1.210 3.770 1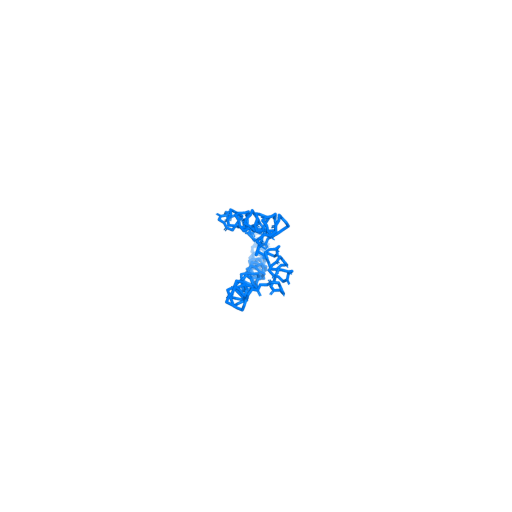.00 95.44 72 ILE A C 1
ATOM 590 O O . ILE A 1 72 ? -2.645 1.169 4.441 1.00 95.44 72 ILE A O 1
ATOM 594 N N . ARG A 1 73 ? -0.710 0.230 3.836 1.00 94.50 73 ARG A N 1
ATOM 595 C CA . ARG A 1 73 ? -0.862 -0.918 4.746 1.00 94.50 73 ARG A CA 1
ATOM 596 C C . ARG A 1 73 ? -0.889 -0.478 6.207 1.00 94.50 73 ARG A C 1
ATOM 598 O O . ARG A 1 73 ? -1.740 -0.933 6.967 1.00 94.50 73 ARG A O 1
ATOM 605 N N . PHE A 1 74 ? -0.005 0.442 6.583 1.00 96.50 74 PHE A N 1
ATOM 606 C CA . 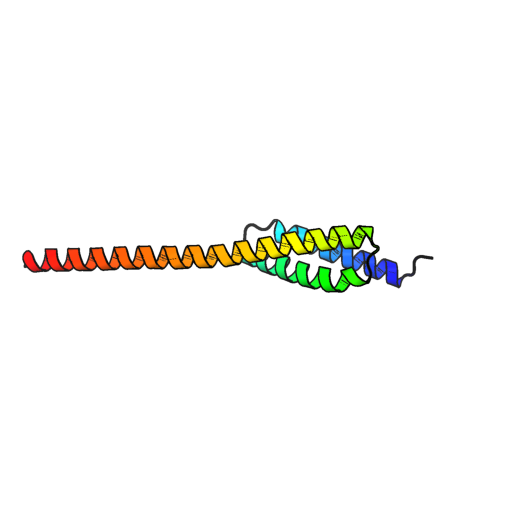PHE A 1 74 ? 0.052 0.964 7.944 1.00 96.50 74 PHE A CA 1
ATOM 607 C C . PHE A 1 74 ? -1.210 1.753 8.323 1.00 96.50 74 PHE A C 1
ATOM 609 O O . PHE A 1 74 ? -1.693 1.617 9.445 1.00 96.50 74 PHE A O 1
ATOM 616 N N . ARG A 1 75 ? -1.821 2.485 7.377 1.00 94.44 75 ARG A N 1
ATOM 617 C CA . ARG A 1 75 ? -3.130 3.138 7.571 1.00 94.44 75 ARG A CA 1
ATOM 618 C C . ARG A 1 75 ? -4.181 2.150 8.082 1.00 94.44 75 ARG A C 1
ATOM 620 O O . ARG A 1 75 ? -4.898 2.470 9.026 1.00 94.44 75 ARG A O 1
ATOM 627 N N . TYR A 1 76 ? -4.270 0.957 7.494 1.00 92.62 76 TYR A N 1
ATOM 628 C CA . TYR A 1 76 ? -5.241 -0.053 7.927 1.00 92.62 76 TYR A CA 1
ATOM 629 C C . TYR A 1 76 ? -4.951 -0.588 9.332 1.00 92.62 76 TYR A C 1
ATOM 631 O O . TYR A 1 76 ? -5.887 -0.792 10.103 1.00 92.62 76 TYR A O 1
ATOM 639 N N . ILE A 1 77 ? -3.674 -0.746 9.692 1.00 95.00 77 ILE A N 1
ATOM 640 C CA . ILE A 1 77 ? -3.269 -1.141 11.048 1.00 95.00 77 ILE A CA 1
ATOM 641 C C . ILE A 1 77 ? -3.705 -0.077 12.061 1.00 95.00 77 ILE A C 1
ATOM 643 O O . ILE A 1 77 ? -4.328 -0.412 13.066 1.00 95.00 77 ILE A O 1
ATOM 647 N N . ILE A 1 78 ? -3.447 1.205 11.779 1.00 96.19 78 ILE A N 1
ATOM 648 C CA . ILE A 1 78 ? -3.869 2.311 12.650 1.00 96.19 78 ILE A CA 1
ATOM 649 C C . ILE A 1 78 ? -5.392 2.313 12.820 1.00 96.19 78 ILE A C 1
ATOM 651 O O . ILE A 1 78 ? -5.880 2.375 13.946 1.00 96.19 78 ILE A O 1
ATOM 655 N N . ILE A 1 79 ? -6.149 2.213 11.720 1.00 96.00 79 ILE A N 1
ATOM 656 C CA . ILE A 1 79 ? -7.621 2.199 11.759 1.00 96.00 79 ILE A CA 1
ATOM 657 C C . ILE A 1 79 ? -8.132 1.029 12.603 1.00 96.00 79 ILE A C 1
ATOM 659 O O . ILE A 1 79 ? -9.063 1.192 13.391 1.00 96.00 79 ILE A O 1
ATOM 663 N N . PHE A 1 80 ? -7.529 -0.148 12.456 1.00 96.75 80 PHE A N 1
ATOM 664 C CA . PHE A 1 80 ? -7.895 -1.325 13.232 1.00 96.75 80 PHE A CA 1
ATOM 665 C C . PHE A 1 80 ? -7.653 -1.128 14.734 1.00 96.75 80 PHE A C 1
ATOM 667 O O . PHE A 1 80 ? -8.539 -1.401 15.543 1.00 96.75 80 PHE A O 1
ATOM 674 N N . LEU A 1 81 ? -6.481 -0.609 15.112 1.00 97.44 81 LEU A N 1
ATOM 675 C CA . LEU A 1 81 ? -6.162 -0.311 16.510 1.00 97.44 81 LEU A CA 1
ATOM 676 C C . LEU A 1 81 ? -7.110 0.739 17.094 1.00 97.44 81 LEU A C 1
ATOM 678 O O . LEU A 1 81 ? -7.607 0.565 18.205 1.00 97.44 81 LEU A O 1
ATOM 682 N N . TYR A 1 82 ? -7.408 1.788 16.327 1.00 98.00 82 TYR A N 1
ATOM 683 C CA . TYR A 1 82 ? -8.359 2.821 16.720 1.00 98.00 82 TYR A CA 1
ATOM 684 C C . TYR A 1 82 ? -9.744 2.237 17.019 1.00 98.00 82 TYR A C 1
ATOM 686 O O . TYR A 1 82 ? -10.286 2.478 18.097 1.00 98.00 82 TYR A O 1
ATOM 694 N N . LYS A 1 83 ? -10.290 1.411 16.114 1.00 97.25 83 LYS A N 1
ATOM 695 C CA . LYS A 1 83 ? -11.594 0.758 16.315 1.00 97.25 83 LYS A CA 1
ATOM 696 C C . LYS A 1 83 ? -11.627 -0.061 17.603 1.00 97.25 83 LYS A C 1
ATOM 698 O O . LYS A 1 83 ? -12.537 0.113 18.405 1.00 97.25 83 LYS A O 1
ATOM 703 N N . ARG A 1 84 ? -10.587 -0.863 17.853 1.00 97.62 84 ARG A N 1
ATOM 704 C CA . ARG A 1 84 ? -10.483 -1.670 19.079 1.00 97.62 84 ARG A CA 1
ATOM 705 C C . ARG A 1 84 ? -10.483 -0.833 20.356 1.00 97.62 84 ARG A C 1
ATOM 707 O O . ARG A 1 84 ? -11.066 -1.245 21.356 1.00 97.62 84 ARG A O 1
ATOM 714 N N . ILE A 1 85 ? -9.815 0.321 20.344 1.00 98.19 85 ILE A N 1
ATOM 715 C CA . ILE A 1 85 ? -9.801 1.232 21.496 1.00 98.19 85 ILE A CA 1
ATOM 716 C C . ILE A 1 85 ? -11.209 1.770 21.754 1.00 98.19 85 ILE A C 1
ATOM 718 O O . ILE A 1 85 ? -11.680 1.713 22.888 1.00 98.19 85 ILE A O 1
ATOM 722 N N . ILE A 1 86 ? -11.890 2.248 20.711 1.00 98.38 86 ILE A N 1
ATOM 723 C CA . ILE A 1 86 ? -13.250 2.786 20.821 1.00 98.38 86 ILE A CA 1
ATOM 724 C C . ILE A 1 86 ? -14.230 1.718 21.318 1.00 98.38 86 ILE A C 1
ATOM 726 O O . ILE A 1 86 ? -14.950 1.970 22.278 1.00 98.38 86 ILE A O 1
ATOM 730 N N . GLU A 1 87 ? -14.204 0.512 20.750 1.00 98.50 87 GLU A N 1
ATOM 731 C CA . GLU A 1 87 ? -15.047 -0.613 21.185 1.00 98.50 87 GLU A CA 1
ATOM 732 C C . GLU A 1 87 ? -14.849 -0.936 22.671 1.00 98.50 87 GLU A C 1
ATOM 734 O O . GLU A 1 87 ? -15.812 -1.094 23.419 1.00 98.50 87 GLU A O 1
ATOM 739 N N . LYS A 1 88 ? -13.596 -0.964 23.140 1.00 98.50 88 LYS A N 1
ATOM 740 C CA . LYS A 1 88 ? -13.295 -1.198 24.557 1.00 98.50 88 LYS A CA 1
ATOM 741 C C . LYS A 1 88 ? -13.892 -0.111 25.456 1.00 98.50 88 LYS A C 1
ATOM 743 O O . LYS A 1 88 ? -14.402 -0.426 26.534 1.00 98.50 88 LYS A O 1
ATOM 748 N N . LEU A 1 89 ? -13.803 1.154 25.044 1.00 98.56 89 LEU A N 1
ATOM 749 C CA . LEU A 1 89 ? -14.349 2.283 25.799 1.00 98.56 89 LEU A CA 1
ATOM 750 C C . LEU A 1 89 ? -15.880 2.243 25.840 1.00 98.56 89 LEU A C 1
ATOM 752 O O . LEU A 1 89 ? -16.446 2.404 26.919 1.00 98.56 89 LEU A O 1
ATOM 756 N N . ILE A 1 90 ? -16.529 1.959 24.705 1.00 98.62 90 ILE A N 1
ATOM 757 C CA . ILE A 1 90 ? -17.986 1.791 24.607 1.00 98.62 90 ILE A CA 1
ATOM 758 C C . ILE A 1 90 ? -18.452 0.686 25.556 1.00 98.62 90 ILE A C 1
ATOM 760 O O . ILE A 1 90 ? -19.266 0.952 26.435 1.00 98.62 90 ILE A O 1
ATOM 764 N N . ASN A 1 91 ? -17.852 -0.504 25.482 1.00 98.62 91 ASN A N 1
ATOM 765 C CA . ASN A 1 91 ? -18.224 -1.626 26.350 1.00 98.62 91 ASN A CA 1
ATOM 766 C C . ASN A 1 91 ? -18.048 -1.283 27.837 1.00 98.62 91 ASN A C 1
ATOM 768 O O . ASN A 1 91 ? -18.867 -1.642 28.680 1.00 98.62 91 ASN A O 1
ATOM 772 N N . SER A 1 92 ? -16.970 -0.569 28.176 1.00 98.56 92 SER A N 1
ATOM 773 C CA . SER A 1 92 ? -16.714 -0.142 29.557 1.00 98.56 92 SER A CA 1
ATOM 774 C C . SER A 1 92 ? -17.794 0.819 30.057 1.00 98.56 92 SER A C 1
ATOM 776 O O . SER A 1 92 ? -18.254 0.692 31.192 1.00 98.56 92 SER A O 1
ATOM 778 N N . LEU A 1 93 ? -18.218 1.759 29.209 1.00 98.62 93 LEU A N 1
ATOM 779 C CA . LEU A 1 93 ? -19.285 2.701 29.522 1.00 98.62 93 LEU A CA 1
ATOM 780 C C . LEU A 1 93 ? -20.637 1.992 29.671 1.00 98.62 93 LEU A C 1
ATOM 782 O O . LEU A 1 93 ? -21.325 2.217 30.664 1.00 98.62 93 LEU A O 1
ATOM 786 N N . GLU A 1 94 ? -20.985 1.091 28.753 1.00 98.62 94 GLU A N 1
ATOM 787 C CA . GLU A 1 94 ? -22.222 0.301 28.809 1.00 98.62 94 GLU A CA 1
ATOM 788 C C . GLU A 1 94 ? -22.325 -0.519 30.102 1.00 98.62 94 GLU A C 1
ATOM 790 O O . GLU A 1 94 ? -23.376 -0.542 30.751 1.00 98.62 94 GLU A O 1
ATOM 795 N N . ILE A 1 95 ? -21.221 -1.137 30.536 1.00 98.62 95 ILE A N 1
ATOM 796 C CA . ILE A 1 95 ? -21.158 -1.863 31.812 1.00 98.62 95 ILE A CA 1
ATOM 797 C C . ILE A 1 95 ? -21.452 -0.923 32.987 1.00 98.62 95 ILE A C 1
ATOM 799 O O . ILE A 1 95 ? -22.203 -1.286 33.896 1.00 98.62 95 ILE A O 1
ATOM 803 N N . LEU A 1 96 ? -20.862 0.276 33.001 1.00 98.50 96 LEU A N 1
ATOM 804 C CA . LEU A 1 96 ? -21.090 1.258 34.065 1.00 98.50 96 LEU A CA 1
ATOM 805 C C . LEU A 1 96 ? -22.534 1.769 34.069 1.00 98.50 96 LEU A C 1
ATOM 807 O O . LEU A 1 96 ? -23.135 1.856 35.139 1.00 98.50 96 LEU A O 1
ATOM 811 N N . MET A 1 97 ? -23.107 2.040 32.896 1.00 98.44 97 MET A N 1
ATOM 812 C CA . MET A 1 97 ? -24.507 2.448 32.752 1.00 98.44 97 MET A CA 1
ATOM 813 C C . MET A 1 97 ? -25.459 1.365 33.261 1.00 98.44 97 MET A C 1
ATOM 815 O O . MET A 1 97 ? -26.352 1.652 34.051 1.00 98.44 97 MET A O 1
ATOM 819 N N . THR A 1 98 ? -25.226 0.109 32.881 1.00 98.25 98 THR A N 1
ATOM 820 C CA . THR A 1 98 ? -26.046 -1.029 33.322 1.00 98.25 98 THR A CA 1
ATOM 821 C C . THR A 1 98 ? -25.987 -1.197 34.840 1.00 98.25 98 THR A C 1
ATOM 823 O O . THR A 1 98 ? -27.018 -1.338 35.496 1.00 98.25 98 THR A O 1
ATOM 826 N N . LYS A 1 99 ? -24.784 -1.106 35.428 1.00 98.06 99 LYS A N 1
ATOM 827 C CA . LYS A 1 99 ? -24.604 -1.131 36.888 1.00 98.06 99 LYS A CA 1
ATOM 828 C C . LYS A 1 99 ? -25.338 0.016 37.574 1.00 98.06 99 LYS A C 1
ATOM 830 O O . LYS A 1 99 ? -25.943 -0.198 38.619 1.00 98.06 99 LYS A O 1
ATOM 835 N N . PHE A 1 100 ? -25.280 1.219 37.011 1.00 97.81 100 PHE A N 1
ATOM 836 C CA . PHE A 1 100 ? -25.985 2.375 37.554 1.00 97.81 100 PHE A CA 1
ATOM 837 C C . PHE A 1 100 ? -27.505 2.166 37.536 1.00 97.81 100 PHE A C 1
ATOM 839 O O . PHE A 1 100 ? -28.143 2.312 38.574 1.00 97.81 100 PHE A O 1
ATOM 846 N N . LEU A 1 101 ? -28.065 1.730 36.403 1.00 97.62 101 LEU A N 1
ATOM 847 C CA . LEU A 1 101 ? -29.497 1.450 36.266 1.00 97.62 101 LEU A CA 1
ATOM 848 C C . LEU A 1 101 ? -29.975 0.364 37.239 1.00 97.62 101 LEU A C 1
ATOM 850 O O . LEU A 1 101 ? -31.005 0.544 37.875 1.00 97.62 101 LEU A O 1
ATOM 854 N N . SER A 1 102 ? -29.194 -0.706 37.434 1.00 97.25 102 SER A N 1
ATOM 855 C CA . SER A 1 102 ? 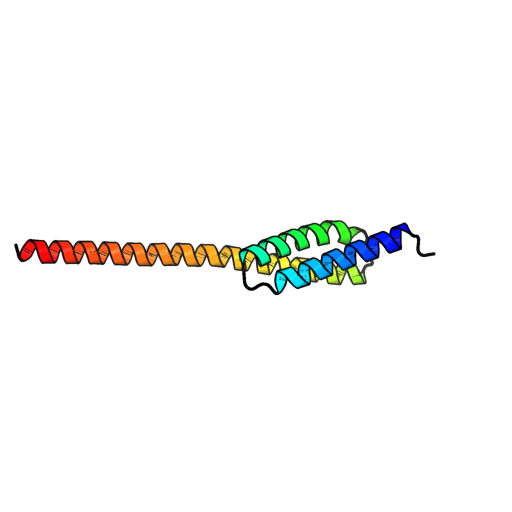-29.537 -1.786 38.377 1.00 97.25 102 SER A CA 1
ATOM 856 C C . SER A 1 102 ? -29.616 -1.359 39.847 1.00 97.25 102 SER A C 1
ATOM 858 O O . SER A 1 102 ? -30.126 -2.106 40.671 1.00 97.25 102 SER A O 1
ATOM 860 N N . LYS A 1 103 ? -29.077 -0.184 40.199 1.00 95.25 103 LYS A N 1
ATOM 861 C CA . LYS A 1 103 ? -29.184 0.387 41.551 1.00 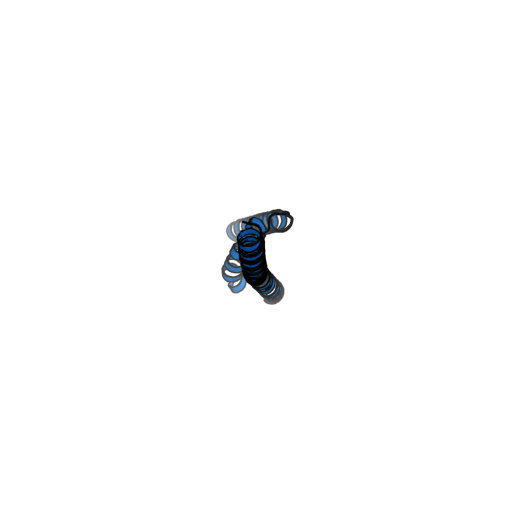95.25 103 LYS A CA 1
ATOM 862 C C . LYS A 1 103 ? -30.386 1.315 41.721 1.00 95.25 103 LYS A C 1
ATOM 864 O O . LYS A 1 103 ? -30.666 1.719 42.844 1.00 95.25 103 LYS A O 1
ATOM 869 N N . LEU A 1 104 ? -31.019 1.718 40.619 1.00 93.44 104 LEU A N 1
ATOM 870 C CA . LEU A 1 104 ? -32.219 2.556 40.621 1.00 93.44 104 LEU A CA 1
ATOM 871 C C . LEU A 1 104 ? -33.509 1.725 40.617 1.00 93.44 104 LEU A C 1
ATOM 873 O O . LEU A 1 104 ? -34.556 2.257 40.979 1.00 93.44 104 LEU A O 1
ATOM 877 N N . SER A 1 105 ? -33.428 0.463 40.183 1.00 66.12 105 SER A N 1
ATOM 878 C CA . SER A 1 105 ? -34.488 -0.551 40.261 1.00 66.12 105 SER A CA 1
ATOM 879 C C . SER A 1 105 ? -34.485 -1.264 41.605 1.00 66.12 105 SER A C 1
ATOM 881 O O . SER A 1 105 ? -35.583 -1.467 42.159 1.00 66.12 105 SER A O 1
#

Sequence (105 aa):
MITLNDIINVSIVREKYEFYENQIKHKDVSTIYSAIKDLVSFIKEIKGYASEELAIILKEQERIAKRIITVIRFRYIIIFLYKRIIEKLINSLEILMTKFLSKLS